Protein AF-A0A7S2THB1-F1 (afdb_monomer_lite)

Secondary structure (DSSP, 8-state):
-HHHHHHHHHHHHHHHHHHHHHHHHHHHHHHHHHHHHHHHHHHHHHHHHHHHHHHHHHHHHHTTHHHHHHHHHHHHHHHHHHHSS-HHHHSSTT--HHHHHHHHHHHHHHHHHHHHHHHTT--PPP-TTSPP-TTT------

Sequence (142 aa):
GEAEAELSETEKLQKQIGELKAEVEAEKEKANDFKDRFTRSLAEMENLRQRTARDTQNAKKYAAQGFAKDVLEVADNLARATQAVPEDLLEGENAIPQLKGLHEGVVMTEKSLIGVLEKNNITKIAALGEPFDPNVHEGMFE

Organism: NCBI:txid641309

Structure (mmCIF, N/CA/C/O backbone):
data_AF-A0A7S2THB1-F1
#
_entry.id   AF-A0A7S2THB1-F1
#
loop_
_atom_site.group_PDB
_atom_site.id
_atom_site.type_symbol
_atom_site.label_atom_id
_atom_site.label_alt_id
_atom_site.label_comp_id
_atom_site.label_asym_id
_atom_site.label_entity_id
_atom_site.label_seq_id
_atom_site.pdbx_PDB_ins_code
_atom_site.Cartn_x
_atom_site.Cartn_y
_atom_site.Cartn_z
_atom_site.occupancy
_atom_site.B_iso_or_equiv
_atom_site.auth_seq_id
_atom_site.auth_comp_id
_atom_site.auth_asym_id
_atom_site.auth_atom_id
_atom_site.pdbx_PDB_model_num
ATOM 1 N N . GLY A 1 1 ? -47.306 1.417 78.222 1.00 56.88 1 GLY A N 1
ATOM 2 C CA . GLY A 1 1 ? -46.284 0.890 79.165 1.00 56.88 1 GLY A CA 1
ATOM 3 C C . GLY A 1 1 ? -44.924 0.876 78.492 1.00 56.88 1 GLY A C 1
ATOM 4 O O . GLY A 1 1 ? -44.900 0.983 77.276 1.00 56.88 1 GLY A O 1
ATOM 5 N N . GLU A 1 2 ? -43.813 0.757 79.226 1.00 60.53 2 GLU A N 1
ATOM 6 C CA . GLU A 1 2 ? -42.443 0.722 78.653 1.00 60.53 2 GLU A CA 1
ATOM 7 C C . GLU A 1 2 ? -42.310 -0.273 77.480 1.00 60.53 2 GLU A C 1
ATOM 9 O O . GLU A 1 2 ? -41.719 0.059 76.459 1.00 60.53 2 GLU A O 1
ATOM 14 N N . ALA A 1 3 ? -43.008 -1.411 77.552 1.00 62.31 3 ALA A N 1
ATOM 15 C CA . ALA A 1 3 ? -43.088 -2.395 76.471 1.00 62.31 3 ALA A CA 1
ATOM 16 C C . ALA A 1 3 ? -43.703 -1.868 75.150 1.00 62.31 3 ALA A C 1
ATOM 18 O O . ALA A 1 3 ? -43.274 -2.276 74.078 1.00 62.31 3 ALA A O 1
ATOM 19 N N . GLU A 1 4 ? -44.683 -0.953 75.184 1.00 65.75 4 GLU A N 1
ATOM 20 C CA . GLU A 1 4 ? -45.248 -0.331 73.964 1.00 65.75 4 GLU A CA 1
ATOM 21 C C . GLU A 1 4 ? -44.288 0.684 73.334 1.00 65.75 4 GLU A C 1
ATOM 23 O O . GLU A 1 4 ? -44.278 0.849 72.115 1.00 65.75 4 GLU A O 1
ATOM 28 N N . ALA A 1 5 ? -43.476 1.364 74.150 1.00 68.50 5 ALA A N 1
ATOM 29 C CA . ALA A 1 5 ? -42.463 2.293 73.657 1.00 68.50 5 ALA A CA 1
ATOM 30 C C . ALA A 1 5 ? -41.312 1.536 72.970 1.00 68.50 5 ALA A C 1
ATOM 32 O O . ALA A 1 5 ? -40.912 1.918 71.869 1.00 68.50 5 ALA A O 1
ATOM 33 N N . GLU A 1 6 ? -40.865 0.419 73.556 1.00 67.62 6 GLU A N 1
ATOM 34 C CA . GLU A 1 6 ? -39.870 -0.486 72.960 1.00 67.62 6 GLU A CA 1
ATOM 35 C C . GLU A 1 6 ? -40.376 -1.163 71.669 1.00 67.62 6 GLU A C 1
ATOM 37 O O . GLU A 1 6 ? -39.634 -1.276 70.688 1.00 67.62 6 GLU A O 1
ATOM 42 N N . LEU A 1 7 ? -41.656 -1.557 71.616 1.00 67.50 7 LEU A N 1
ATOM 43 C CA . LEU A 1 7 ? -42.303 -2.066 70.395 1.00 67.50 7 LEU A CA 1
ATOM 44 C C . LEU A 1 7 ? -42.337 -1.006 69.274 1.00 67.50 7 LEU A C 1
ATOM 46 O O . LEU A 1 7 ? -42.004 -1.303 68.131 1.00 67.50 7 LEU A O 1
ATOM 50 N N . SER A 1 8 ? -42.640 0.255 69.595 1.00 81.50 8 SER A N 1
ATOM 51 C CA . SER A 1 8 ? -42.641 1.359 68.615 1.00 81.50 8 SER A CA 1
ATOM 52 C C . SER A 1 8 ? -41.235 1.695 68.083 1.00 81.50 8 SER A C 1
ATOM 54 O O . SER A 1 8 ? -41.065 2.105 66.931 1.00 81.50 8 SER A O 1
ATOM 56 N N . GLU A 1 9 ? -40.201 1.558 68.912 1.00 86.31 9 GLU A N 1
ATOM 57 C CA . GLU A 1 9 ? -38.817 1.842 68.522 1.00 86.31 9 GLU A CA 1
ATOM 58 C C . GLU A 1 9 ? -38.221 0.725 67.652 1.00 86.31 9 GLU A C 1
ATOM 60 O O . GLU A 1 9 ? -37.568 0.996 66.640 1.00 86.31 9 GLU A O 1
ATOM 65 N N . THR A 1 10 ? -38.535 -0.533 67.969 1.00 84.31 10 THR A N 1
ATOM 66 C CA . THR A 1 10 ? -38.143 -1.692 67.153 1.00 84.31 10 THR A CA 1
ATOM 67 C C . THR A 1 10 ? -38.794 -1.685 65.766 1.00 84.31 10 THR A C 1
ATOM 69 O O . THR A 1 10 ? -38.109 -1.962 64.779 1.00 84.31 10 THR A O 1
ATOM 72 N N . GLU A 1 11 ? -40.060 -1.282 65.642 1.00 88.75 11 GLU A N 1
ATOM 73 C CA . GLU A 1 11 ? -40.737 -1.117 64.344 1.00 88.75 11 GLU A CA 1
ATOM 74 C C . GLU A 1 11 ? -40.092 -0.024 63.472 1.00 88.75 11 GLU A C 1
ATOM 76 O O . GLU A 1 11 ? -39.890 -0.212 62.267 1.00 88.75 11 GLU A O 1
ATOM 81 N N . LYS A 1 12 ? -39.704 1.113 64.069 1.00 90.62 12 LYS A N 1
ATOM 82 C CA . LYS A 1 12 ? -38.995 2.191 63.353 1.00 90.62 12 LYS A CA 1
ATOM 83 C C . LYS A 1 12 ? -37.630 1.738 62.840 1.00 90.62 12 LYS A C 1
ATOM 85 O O . LYS A 1 12 ? -37.294 2.017 61.688 1.00 90.62 12 LYS A O 1
ATOM 90 N N . LEU A 1 13 ? -36.871 1.016 63.664 1.00 91.94 13 LEU A N 1
ATOM 91 C CA . LEU A 1 13 ? -35.577 0.453 63.275 1.00 91.94 13 LEU A CA 1
ATOM 92 C C . LEU A 1 13 ? -35.727 -0.583 62.156 1.00 91.94 13 LEU A C 1
ATOM 94 O O . LEU A 1 13 ? -34.958 -0.564 61.197 1.00 91.94 13 LEU A O 1
ATOM 98 N N . GLN A 1 14 ? -36.743 -1.449 62.219 1.00 92.00 14 GLN A N 1
ATOM 99 C CA . GLN A 1 14 ? -37.028 -2.406 61.145 1.00 92.00 14 GLN A CA 1
ATOM 100 C C . GLN A 1 14 ? -37.364 -1.709 59.824 1.00 92.00 14 GLN A C 1
ATOM 102 O O . GLN A 1 14 ? -36.873 -2.128 58.772 1.00 92.00 14 GLN A O 1
ATOM 107 N N . LYS A 1 15 ? -38.138 -0.619 59.871 1.00 93.00 15 LYS A N 1
ATOM 108 C CA . LYS A 1 15 ? -38.447 0.189 58.688 1.00 93.00 15 LYS A CA 1
ATOM 109 C C . LYS A 1 15 ? -37.188 0.824 58.086 1.00 93.00 15 LYS A C 1
ATOM 111 O O . LYS A 1 15 ? -36.960 0.669 56.890 1.00 93.00 15 LYS A O 1
ATOM 116 N N . GLN A 1 16 ? -36.340 1.451 58.904 1.00 92.88 16 GLN A N 1
ATOM 117 C CA . GLN A 1 16 ? -35.068 2.028 58.446 1.00 92.88 16 GLN A CA 1
ATOM 118 C C . GLN A 1 16 ? -34.127 0.972 57.857 1.00 92.88 16 GLN A C 1
ATOM 120 O O . GLN A 1 16 ? -33.505 1.206 56.826 1.00 92.88 16 GLN A O 1
ATOM 125 N N . ILE A 1 17 ? -34.044 -0.215 58.465 1.00 94.12 17 ILE A N 1
ATOM 126 C CA . ILE A 1 17 ? -33.258 -1.332 57.922 1.00 94.12 17 ILE A CA 1
ATOM 127 C C . ILE A 1 17 ? -33.810 -1.773 56.559 1.00 94.12 17 ILE A C 1
ATOM 129 O O . ILE A 1 17 ? -33.030 -2.099 55.666 1.00 94.12 17 ILE A O 1
ATOM 133 N N . GLY A 1 18 ? -35.135 -1.798 56.388 1.00 94.44 18 GLY A N 1
ATOM 134 C CA . GLY A 1 18 ? -35.776 -2.096 55.106 1.00 94.44 18 GLY A CA 1
ATOM 135 C C . GLY A 1 18 ? -35.434 -1.071 54.023 1.00 94.44 18 GLY A C 1
ATOM 136 O O . GLY A 1 18 ? -35.051 -1.457 52.920 1.00 94.44 18 GLY A O 1
ATOM 137 N N . GLU A 1 19 ? -35.504 0.218 54.358 1.00 94.25 19 GLU A N 1
ATOM 138 C CA . GLU A 1 19 ? -35.156 1.328 53.461 1.00 94.25 19 GLU A CA 1
ATOM 139 C C . GLU A 1 19 ? -33.670 1.297 53.067 1.00 94.25 19 GLU A C 1
ATOM 141 O O . GLU A 1 19 ? -33.359 1.306 51.876 1.00 94.25 19 GLU A O 1
ATOM 146 N N . LEU A 1 20 ? -32.753 1.137 54.032 1.00 95.06 20 LEU A N 1
ATOM 147 C CA . LEU A 1 20 ? -31.316 1.014 53.752 1.00 95.06 20 LEU A CA 1
ATOM 148 C C . LEU A 1 20 ? -30.997 -0.211 52.887 1.00 95.06 20 LEU A C 1
ATOM 150 O O . LEU A 1 20 ? -30.142 -0.139 52.009 1.00 95.06 20 LEU A O 1
ATOM 154 N N . LYS A 1 21 ? -31.662 -1.352 53.114 1.00 95.19 21 LYS A N 1
ATOM 155 C CA . LYS A 1 21 ? -31.471 -2.546 52.275 1.00 95.19 21 LYS A CA 1
ATOM 156 C C . LYS A 1 21 ? -31.908 -2.296 50.835 1.00 95.19 21 LYS A C 1
ATOM 158 O O . LYS A 1 21 ? -31.202 -2.714 49.922 1.00 95.19 21 LYS A O 1
ATOM 163 N N . ALA A 1 22 ? -33.037 -1.617 50.636 1.00 95.31 22 ALA A N 1
ATOM 164 C CA . ALA A 1 22 ? -33.514 -1.265 49.303 1.00 95.31 22 ALA A CA 1
ATOM 165 C C . ALA A 1 22 ? -32.547 -0.305 48.589 1.00 95.31 22 ALA A C 1
ATOM 167 O O . ALA A 1 22 ? -32.244 -0.504 47.415 1.00 95.31 22 ALA A O 1
ATOM 168 N N . GLU A 1 23 ? -32.012 0.688 49.302 1.00 95.75 23 GLU A N 1
ATOM 169 C CA . GLU A 1 23 ? -31.024 1.626 48.759 1.00 95.75 23 GLU A CA 1
ATOM 170 C C . GLU A 1 23 ? -29.704 0.928 48.393 1.00 95.75 23 GLU A C 1
ATOM 172 O O . GLU A 1 23 ? -29.168 1.145 47.307 1.00 95.75 23 GLU A O 1
ATOM 177 N N . VAL A 1 24 ? -29.217 0.023 49.250 1.00 96.56 24 VAL A N 1
ATOM 178 C CA . VAL A 1 24 ? -28.009 -0.774 48.984 1.00 96.56 24 VAL A CA 1
ATOM 179 C C . VAL A 1 24 ? -28.175 -1.660 47.750 1.00 96.56 24 VAL A C 1
ATOM 181 O O . VAL A 1 24 ? -27.245 -1.754 46.950 1.00 96.56 24 VAL A O 1
ATOM 184 N N . GLU A 1 25 ? -29.324 -2.313 47.571 1.00 96.19 25 GLU A N 1
ATOM 185 C CA . GLU A 1 25 ? -29.564 -3.128 46.373 1.00 96.19 25 GLU A CA 1
ATOM 186 C C . GLU A 1 25 ? -29.671 -2.270 45.107 1.00 96.19 25 GLU A C 1
ATOM 188 O O . GLU A 1 25 ? -29.033 -2.592 44.104 1.00 96.19 25 GLU A O 1
ATOM 193 N N . ALA A 1 26 ? -30.358 -1.125 45.166 1.00 96.31 26 ALA A N 1
ATOM 194 C CA . ALA A 1 26 ? -30.417 -0.193 44.040 1.00 96.31 26 ALA A CA 1
ATOM 195 C C . ALA A 1 26 ? -29.022 0.322 43.638 1.00 96.31 26 ALA A C 1
ATOM 197 O O . ALA A 1 26 ? -28.714 0.449 42.451 1.00 96.31 26 ALA A O 1
ATOM 198 N N . GLU A 1 27 ? -28.149 0.601 44.608 1.00 95.94 27 GLU A N 1
ATOM 199 C CA . GLU A 1 27 ? -26.791 1.065 44.326 1.00 95.94 27 GLU A CA 1
ATOM 200 C C . GLU A 1 27 ? -25.889 -0.057 43.785 1.00 95.94 27 GLU A C 1
ATOM 202 O O . GLU A 1 27 ? -25.077 0.180 42.888 1.00 95.94 27 GLU A O 1
ATOM 207 N N . LYS A 1 28 ? -26.071 -1.304 44.242 1.00 96.69 28 LYS A N 1
ATOM 208 C CA . LYS A 1 28 ? -25.396 -2.475 43.655 1.00 96.69 28 LYS A CA 1
ATOM 209 C C . LYS A 1 28 ? -25.802 -2.707 42.204 1.00 96.69 28 LYS A C 1
ATOM 211 O O . LYS A 1 28 ? -24.937 -3.015 41.386 1.00 96.69 28 LYS A O 1
ATOM 216 N N . GLU A 1 29 ? -27.083 -2.559 41.870 1.00 97.06 29 GLU A N 1
ATOM 217 C CA . GLU A 1 29 ? -27.552 -2.681 40.486 1.00 97.06 29 GLU A CA 1
ATOM 218 C C . GLU A 1 29 ? -26.904 -1.632 39.581 1.00 97.06 29 GLU A C 1
ATOM 220 O O . GLU A 1 29 ? -26.361 -1.985 38.531 1.00 97.06 29 GLU A O 1
ATOM 225 N N . LYS A 1 30 ? -26.856 -0.365 40.015 1.00 96.75 30 LYS A N 1
ATOM 226 C CA . LYS A 1 30 ? -26.142 0.690 39.277 1.00 96.75 30 LYS A CA 1
ATOM 227 C C . LYS A 1 30 ? -24.661 0.364 39.123 1.00 96.75 30 LYS A C 1
ATOM 229 O O . LYS A 1 30 ? -24.122 0.492 38.027 1.00 96.75 30 LYS A O 1
ATOM 234 N N . ALA A 1 31 ? -23.998 -0.075 40.193 1.00 97.12 31 ALA A N 1
ATOM 235 C CA . ALA A 1 31 ? -22.586 -0.444 40.148 1.00 97.12 31 ALA A CA 1
ATOM 236 C C . ALA A 1 31 ? -22.326 -1.590 39.155 1.00 97.12 31 ALA A C 1
ATOM 238 O O . ALA A 1 31 ? -21.336 -1.559 38.422 1.00 97.12 31 ALA A O 1
ATOM 239 N N . ASN A 1 32 ? -23.228 -2.571 39.090 1.00 97.00 32 ASN A N 1
ATOM 240 C CA . ASN A 1 32 ? -23.154 -3.669 38.131 1.00 97.00 32 ASN A CA 1
ATOM 241 C C . ASN A 1 32 ? -23.373 -3.194 36.686 1.00 97.00 32 ASN A C 1
ATOM 243 O O . ASN A 1 32 ? -22.588 -3.572 35.818 1.00 97.00 32 ASN A O 1
ATOM 247 N N . ASP A 1 33 ? -24.362 -2.331 36.427 1.00 97.50 33 ASP A N 1
ATOM 248 C CA . ASP A 1 33 ? -24.589 -1.733 35.098 1.00 97.50 33 ASP A CA 1
ATOM 249 C C . ASP A 1 33 ? -23.375 -0.906 34.643 1.00 97.50 33 ASP A C 1
ATOM 251 O O . ASP A 1 33 ? -22.868 -1.079 33.533 1.00 97.50 33 ASP A O 1
ATOM 255 N N . PHE A 1 34 ? -22.818 -0.071 35.526 1.00 97.69 34 PHE A N 1
ATOM 256 C CA . PHE A 1 34 ? -21.590 0.671 35.236 1.00 97.69 34 PHE A CA 1
ATOM 257 C C . PHE A 1 34 ? -20.411 -0.253 34.939 1.00 97.69 34 PHE A C 1
ATOM 259 O O . PHE A 1 34 ? -19.656 0.008 34.002 1.00 97.69 34 PHE A O 1
ATOM 266 N N . LYS A 1 35 ? -20.248 -1.337 35.703 1.00 97.62 35 LYS A N 1
ATOM 267 C CA . LYS A 1 35 ? -19.171 -2.307 35.489 1.00 97.62 35 LYS A CA 1
ATOM 268 C C . LYS A 1 35 ? -19.312 -3.036 34.152 1.00 97.62 35 LYS A C 1
ATOM 270 O O . LYS A 1 35 ? -18.296 -3.231 33.481 1.00 97.62 35 LYS A O 1
ATOM 275 N N . ASP A 1 36 ? -20.529 -3.403 33.750 1.00 97.56 36 ASP A N 1
ATOM 276 C CA . ASP A 1 36 ? -20.789 -4.014 32.439 1.00 97.56 36 ASP A CA 1
ATOM 277 C C . ASP A 1 36 ? -20.441 -3.041 31.309 1.00 97.56 36 ASP A C 1
ATOM 279 O O . ASP A 1 36 ? -19.614 -3.349 30.449 1.00 97.56 36 ASP A O 1
ATOM 283 N N . ARG A 1 37 ? -20.981 -1.816 31.366 1.00 97.50 37 ARG A N 1
ATOM 284 C CA . ARG A 1 37 ? -20.707 -0.767 30.371 1.00 97.50 37 ARG A CA 1
ATOM 285 C C . ARG A 1 37 ? -19.224 -0.438 30.277 1.00 97.50 37 ARG A C 1
ATOM 287 O O . ARG A 1 37 ? -18.695 -0.299 29.176 1.00 97.50 37 ARG A O 1
ATOM 294 N N . PHE A 1 38 ? -18.546 -0.329 31.416 1.00 97.81 38 PHE A N 1
ATOM 295 C CA . PHE A 1 38 ? -17.118 -0.044 31.464 1.00 97.81 38 PHE A CA 1
ATOM 296 C C . PHE A 1 38 ? -16.304 -1.175 30.834 1.00 97.81 38 PHE A C 1
ATOM 298 O O . PHE A 1 38 ? -15.451 -0.924 29.988 1.00 97.81 38 PHE A O 1
ATOM 305 N N . THR A 1 39 ? -16.608 -2.427 31.183 1.00 97.50 39 THR A N 1
ATOM 306 C CA . THR A 1 39 ? -15.908 -3.599 30.639 1.00 97.50 39 THR A CA 1
ATOM 307 C C . THR A 1 39 ? -16.135 -3.732 29.133 1.00 97.50 39 THR A C 1
ATOM 309 O O . THR A 1 39 ? -15.195 -4.008 28.388 1.00 97.50 39 THR A O 1
ATOM 312 N N . ARG A 1 40 ? -17.360 -3.468 28.663 1.00 97.38 40 ARG A N 1
ATOM 313 C CA . ARG A 1 40 ? -17.685 -3.435 27.233 1.00 97.38 40 ARG A CA 1
ATOM 314 C C . ARG A 1 40 ? -16.927 -2.330 26.502 1.00 97.38 40 ARG A C 1
ATOM 316 O O . ARG A 1 40 ? -16.323 -2.599 25.471 1.00 97.38 40 ARG A O 1
ATOM 323 N N . SER A 1 41 ? -16.893 -1.125 27.067 1.00 97.81 41 SER A N 1
ATOM 324 C CA . SER A 1 41 ? -16.139 0.002 26.509 1.00 97.81 41 SER A CA 1
ATOM 325 C C . SER A 1 41 ? -14.642 -0.311 26.406 1.00 97.81 41 SER A C 1
ATOM 327 O O . SER A 1 41 ? -14.030 -0.082 25.364 1.00 97.81 41 SER A O 1
ATOM 329 N N . LEU A 1 42 ? -14.054 -0.940 27.431 1.00 97.75 42 LEU A N 1
ATOM 330 C CA . LEU A 1 42 ? -12.662 -1.400 27.376 1.00 97.75 42 LEU A CA 1
ATOM 331 C C . LEU A 1 42 ? -12.426 -2.416 26.250 1.00 97.75 42 LEU A C 1
ATOM 333 O O . LEU A 1 42 ? -11.422 -2.322 2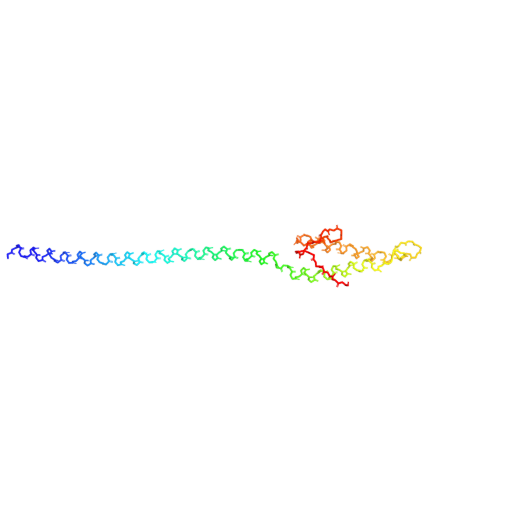5.541 1.00 97.75 42 LEU A O 1
ATOM 337 N N . ALA A 1 43 ? -13.347 -3.361 26.056 1.00 97.81 43 ALA A N 1
ATOM 338 C CA . ALA A 1 43 ? -13.257 -4.329 24.966 1.00 97.81 43 ALA A CA 1
ATOM 339 C C . ALA A 1 43 ? -13.358 -3.654 23.585 1.00 97.81 43 ALA A C 1
ATOM 341 O O . ALA A 1 43 ? -12.586 -3.970 22.679 1.00 97.81 43 ALA A O 1
ATOM 342 N N . GLU A 1 44 ? -14.267 -2.691 23.420 1.00 97.69 44 GLU A N 1
ATOM 343 C CA . GLU A 1 44 ? -14.402 -1.902 22.190 1.00 97.69 44 GLU A CA 1
ATOM 344 C C . GLU A 1 44 ? -13.137 -1.083 21.894 1.00 97.69 44 GLU A C 1
ATOM 346 O O . GLU A 1 44 ? -12.670 -1.066 20.752 1.00 97.69 44 GLU A O 1
ATOM 351 N N . MET A 1 45 ? -12.535 -0.466 22.916 1.00 97.88 45 MET A N 1
ATOM 352 C CA . MET A 1 45 ? -11.279 0.274 22.776 1.00 97.88 45 MET A CA 1
ATOM 353 C C . MET A 1 45 ? -10.118 -0.627 22.349 1.00 97.88 45 MET A C 1
ATOM 355 O O . MET A 1 45 ? -9.349 -0.242 21.467 1.00 97.88 45 MET A O 1
ATOM 359 N N . GLU A 1 46 ? -9.986 -1.825 22.923 1.00 97.69 46 GLU A N 1
ATOM 360 C CA . GLU A 1 46 ? -8.920 -2.752 22.529 1.00 97.69 46 GLU A CA 1
ATOM 361 C C . GLU A 1 46 ? -9.115 -3.257 21.092 1.00 97.69 46 GLU A C 1
ATOM 363 O O . GLU A 1 46 ? -8.162 -3.270 20.308 1.00 97.69 46 GLU A O 1
ATOM 368 N N . ASN A 1 47 ? -10.352 -3.567 20.695 1.00 97.88 47 ASN A N 1
ATOM 369 C CA . ASN A 1 47 ? -10.674 -3.929 19.312 1.00 97.88 47 ASN A CA 1
ATOM 370 C C . ASN A 1 47 ? -10.336 -2.795 18.333 1.00 97.88 47 ASN A C 1
ATOM 372 O O . ASN A 1 47 ? -9.722 -3.028 17.287 1.00 97.88 47 ASN A O 1
ATOM 376 N N . LEU A 1 48 ? -10.691 -1.552 18.675 1.00 98.00 48 LEU A N 1
ATOM 377 C CA . LEU A 1 48 ? -10.354 -0.377 17.873 1.00 98.00 48 LEU A CA 1
ATOM 378 C C . LEU A 1 48 ? -8.838 -0.187 17.769 1.00 98.00 48 L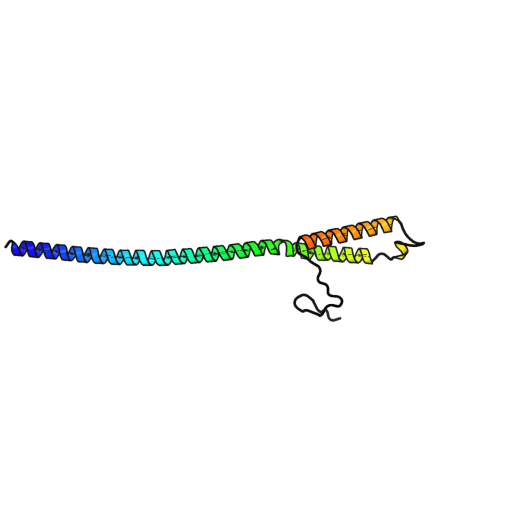EU A C 1
ATOM 380 O O . LEU A 1 48 ? -8.331 0.095 16.682 1.00 98.00 48 LEU A O 1
ATOM 384 N N . ARG A 1 49 ? -8.105 -0.367 18.871 1.00 97.94 49 ARG A N 1
ATOM 385 C CA . ARG A 1 49 ? -6.642 -0.258 18.903 1.00 97.94 49 ARG A CA 1
ATOM 386 C C . ARG A 1 49 ? -5.994 -1.279 17.972 1.00 97.94 49 ARG A C 1
ATOM 388 O O . ARG A 1 49 ? -5.157 -0.903 17.150 1.00 97.94 49 ARG A O 1
ATOM 395 N N . GLN A 1 50 ? -6.406 -2.545 18.051 1.00 97.81 50 GLN A N 1
ATOM 396 C CA . GLN A 1 50 ? -5.891 -3.617 17.191 1.00 97.81 50 GLN A CA 1
ATOM 397 C C . GLN A 1 50 ? -6.204 -3.366 15.715 1.00 97.81 50 GLN A C 1
ATOM 399 O O . GLN A 1 50 ? -5.317 -3.477 14.865 1.00 97.81 50 GLN A O 1
ATOM 404 N N . ARG A 1 51 ? -7.441 -2.960 15.406 1.00 97.75 51 ARG A N 1
ATOM 405 C CA . ARG A 1 51 ? -7.840 -2.602 14.042 1.00 97.75 51 ARG A CA 1
ATOM 406 C C . ARG A 1 51 ? -7.013 -1.436 13.506 1.00 97.75 51 ARG A C 1
ATOM 408 O O . ARG A 1 51 ? -6.442 -1.543 12.428 1.00 97.75 51 ARG A O 1
ATOM 415 N N . THR A 1 52 ? -6.883 -0.361 14.276 1.00 97.44 52 THR A N 1
ATOM 416 C CA . THR A 1 52 ? -6.137 0.838 13.866 1.00 97.44 52 THR A CA 1
ATOM 417 C C . THR A 1 52 ? -4.657 0.526 13.647 1.00 97.44 52 THR A C 1
ATOM 419 O O . THR A 1 52 ? -4.051 1.033 12.702 1.00 97.44 52 THR A O 1
ATOM 422 N N . ALA A 1 53 ? -4.065 -0.341 14.474 1.00 97.00 53 ALA A N 1
ATOM 423 C CA . ALA A 1 53 ? -2.692 -0.799 14.287 1.00 97.00 53 ALA A CA 1
ATOM 424 C C . ALA A 1 53 ? -2.523 -1.554 12.958 1.00 97.00 53 ALA A C 1
ATOM 426 O O . ALA A 1 53 ? -1.588 -1.267 12.205 1.00 97.00 53 ALA A O 1
ATOM 427 N N . ARG A 1 54 ? -3.457 -2.458 12.633 1.00 96.81 54 ARG A N 1
ATOM 428 C CA . ARG A 1 54 ? -3.476 -3.182 11.355 1.00 96.81 54 ARG A CA 1
ATOM 429 C C . ARG A 1 54 ? -3.674 -2.239 10.167 1.00 96.81 54 ARG A C 1
ATOM 431 O O . ARG A 1 54 ? -2.936 -2.340 9.191 1.00 96.81 54 ARG A O 1
ATOM 438 N N . ASP A 1 55 ? -4.614 -1.304 10.259 1.00 96.31 55 ASP A N 1
ATOM 439 C CA . ASP A 1 55 ? -4.893 -0.327 9.201 1.00 96.31 55 ASP A CA 1
ATOM 440 C C . ASP A 1 55 ? -3.674 0.577 8.958 1.00 96.31 55 ASP A C 1
ATOM 442 O O . ASP A 1 55 ? -3.274 0.791 7.815 1.00 96.31 55 ASP A O 1
ATOM 446 N N . THR A 1 56 ? -2.998 1.014 10.025 1.00 96.56 56 THR A N 1
ATOM 447 C CA . THR A 1 56 ? -1.752 1.793 9.937 1.00 96.56 56 THR A CA 1
ATOM 448 C C . THR A 1 56 ? -0.622 0.989 9.296 1.00 96.56 56 THR A C 1
ATOM 450 O O . THR A 1 56 ? 0.132 1.517 8.477 1.00 96.56 56 THR A O 1
ATOM 453 N N . GLN A 1 57 ? -0.479 -0.291 9.650 1.00 93.88 57 GLN A N 1
ATOM 454 C CA . GLN A 1 57 ? 0.524 -1.166 9.047 1.00 93.88 57 GLN A CA 1
ATOM 455 C C . GLN A 1 57 ? 0.254 -1.381 7.554 1.00 93.88 57 GLN A C 1
ATOM 457 O O . GLN A 1 57 ? 1.180 -1.287 6.749 1.00 93.88 57 GLN A O 1
ATOM 462 N N . ASN A 1 58 ? -1.005 -1.612 7.178 1.00 93.06 58 ASN A N 1
ATOM 463 C CA . ASN A 1 58 ? -1.416 -1.744 5.784 1.00 93.06 58 ASN A CA 1
ATOM 464 C C . ASN A 1 58 ? -1.162 -0.451 5.007 1.00 93.06 58 ASN A C 1
ATOM 466 O O . ASN A 1 58 ? -0.554 -0.497 3.942 1.00 93.06 58 ASN A O 1
ATOM 470 N N . ALA A 1 59 ? -1.553 0.700 5.556 1.00 91.75 59 ALA A N 1
ATOM 471 C CA . ALA A 1 59 ? -1.309 1.995 4.933 1.00 91.75 59 ALA A CA 1
ATOM 472 C C . ALA A 1 59 ? 0.186 2.214 4.674 1.00 91.75 59 ALA A C 1
ATOM 474 O O . ALA A 1 59 ? 0.559 2.605 3.577 1.00 91.75 59 ALA A O 1
ATOM 475 N N . LYS A 1 60 ? 1.060 1.880 5.634 1.00 88.62 60 LYS A N 1
ATOM 476 C CA . LYS A 1 60 ? 2.519 1.942 5.441 1.00 88.62 60 LYS A CA 1
ATOM 477 C C . LYS A 1 60 ? 3.011 0.974 4.367 1.00 88.62 60 LYS A C 1
ATOM 479 O O . LYS A 1 60 ? 3.835 1.361 3.547 1.00 88.62 60 LYS A O 1
ATOM 484 N N . LYS A 1 61 ? 2.511 -0.265 4.365 1.00 86.94 61 LYS A N 1
ATOM 485 C CA . LYS A 1 61 ? 2.900 -1.292 3.389 1.00 86.94 61 LYS A CA 1
ATOM 486 C C . LYS A 1 61 ? 2.531 -0.893 1.956 1.00 86.94 61 LYS A C 1
ATOM 488 O O . LYS A 1 61 ? 3.314 -1.137 1.048 1.00 86.94 61 LYS A O 1
ATOM 493 N N . TYR A 1 62 ? 1.367 -0.274 1.764 1.00 88.31 62 TYR A N 1
ATOM 494 C CA . TYR A 1 62 ? 0.837 0.069 0.440 1.00 88.31 62 TYR A CA 1
ATOM 495 C C . TYR A 1 62 ? 0.990 1.554 0.068 1.00 88.31 62 TYR A C 1
ATOM 497 O O . TYR A 1 62 ? 0.584 1.948 -1.020 1.00 88.31 62 TYR A O 1
ATOM 505 N N . ALA A 1 63 ? 1.616 2.381 0.915 1.00 88.19 63 ALA A N 1
ATOM 506 C CA . ALA A 1 63 ? 1.791 3.819 0.669 1.00 88.19 63 ALA A CA 1
ATOM 507 C C . ALA A 1 63 ? 2.509 4.118 -0.656 1.00 88.19 63 ALA A C 1
ATOM 509 O O . ALA A 1 63 ? 2.143 5.051 -1.364 1.00 88.19 63 ALA A O 1
ATOM 510 N N . ALA A 1 64 ? 3.516 3.312 -1.001 1.00 86.00 64 ALA A N 1
ATOM 511 C CA . ALA A 1 64 ? 4.301 3.485 -2.219 1.00 86.00 64 ALA A CA 1
ATOM 512 C C . ALA A 1 64 ? 3.682 2.803 -3.450 1.00 86.00 64 ALA A C 1
ATOM 514 O O . ALA A 1 64 ? 4.230 2.937 -4.536 1.00 86.00 64 ALA A O 1
ATOM 515 N N . GLN A 1 65 ? 2.562 2.080 -3.315 1.00 89.62 65 GLN A N 1
ATOM 516 C CA . GLN A 1 65 ? 2.012 1.263 -4.402 1.00 89.62 65 GLN A CA 1
ATOM 517 C C . GLN A 1 65 ? 1.604 2.101 -5.620 1.00 89.62 65 GLN A C 1
ATOM 519 O O . GLN A 1 65 ? 1.907 1.715 -6.745 1.00 89.62 65 GLN A O 1
ATOM 524 N N . GLY A 1 66 ? 0.936 3.240 -5.405 1.00 89.75 66 GLY A N 1
ATOM 525 C CA . GLY A 1 66 ? 0.531 4.131 -6.498 1.00 89.75 66 GLY A CA 1
ATOM 526 C C . GLY A 1 66 ? 1.741 4.684 -7.250 1.00 89.75 66 GLY A C 1
ATOM 527 O O . GLY A 1 66 ? 1.857 4.497 -8.453 1.00 89.75 66 GLY A O 1
ATOM 528 N N . PHE A 1 67 ? 2.698 5.247 -6.508 1.00 89.44 67 PHE A N 1
ATOM 529 C CA . PHE A 1 67 ? 3.947 5.754 -7.077 1.00 89.44 67 PHE A CA 1
ATOM 530 C C . PHE A 1 67 ? 4.736 4.666 -7.817 1.00 89.44 67 PHE A C 1
ATOM 532 O O . PHE A 1 67 ? 5.213 4.890 -8.922 1.00 89.44 67 PHE A O 1
ATOM 539 N N . ALA A 1 68 ? 4.848 3.472 -7.234 1.00 90.81 68 ALA A N 1
ATOM 540 C CA . ALA A 1 68 ? 5.518 2.346 -7.866 1.00 90.81 68 ALA A CA 1
ATOM 541 C C . ALA A 1 68 ? 4.867 1.969 -9.199 1.00 90.81 68 ALA A C 1
ATOM 543 O O . ALA A 1 68 ? 5.588 1.713 -10.156 1.00 90.81 68 ALA A O 1
ATOM 544 N N . LYS A 1 69 ? 3.529 1.973 -9.273 1.00 90.88 69 LYS A N 1
ATOM 545 C CA . LYS A 1 69 ? 2.793 1.691 -10.509 1.00 90.88 69 LYS A CA 1
ATOM 546 C C . LYS A 1 69 ? 3.124 2.703 -11.607 1.00 90.88 69 LYS A C 1
ATOM 548 O O . LYS A 1 69 ? 3.390 2.287 -12.727 1.00 90.88 69 LYS A O 1
ATOM 553 N N . ASP A 1 70 ? 3.169 3.990 -11.280 1.00 91.94 70 ASP A N 1
ATOM 554 C CA . ASP A 1 70 ? 3.516 5.038 -12.249 1.00 91.94 70 ASP A CA 1
ATOM 555 C C . ASP A 1 70 ? 4.982 4.917 -12.708 1.00 91.94 70 ASP A C 1
ATOM 557 O O . ASP A 1 70 ? 5.315 5.137 -13.871 1.00 91.94 70 ASP A O 1
ATOM 561 N N . VAL A 1 71 ? 5.877 4.497 -11.808 1.00 93.44 71 VAL A N 1
ATOM 562 C CA . VAL A 1 71 ? 7.293 4.256 -12.126 1.00 93.44 71 VAL A CA 1
ATOM 563 C C . VAL A 1 71 ? 7.495 3.040 -13.041 1.00 93.44 71 VAL A C 1
ATOM 565 O O . VAL A 1 71 ? 8.487 3.008 -13.772 1.00 93.44 71 VAL A O 1
ATOM 568 N N . LEU A 1 72 ? 6.579 2.063 -13.060 1.00 91.31 72 LEU A N 1
ATOM 569 C CA . LEU A 1 72 ? 6.684 0.913 -13.969 1.00 91.31 72 LEU A CA 1
ATOM 570 C C . LEU A 1 72 ? 6.678 1.345 -15.438 1.00 91.31 72 LEU A C 1
ATOM 572 O O . LEU A 1 72 ? 7.486 0.839 -16.208 1.00 91.31 72 LEU A O 1
ATOM 576 N N . GLU A 1 73 ? 5.866 2.336 -15.813 1.00 91.12 73 GLU A N 1
ATOM 577 C CA . GLU A 1 73 ? 5.851 2.860 -17.185 1.00 91.12 73 GLU A CA 1
ATOM 578 C C . GLU A 1 73 ? 7.218 3.447 -17.580 1.00 91.12 73 GLU A C 1
ATOM 580 O O . GLU A 1 73 ? 7.702 3.261 -18.698 1.00 91.12 73 GLU A O 1
ATOM 585 N N . VAL A 1 74 ? 7.892 4.119 -16.641 1.00 93.31 74 VAL A N 1
ATOM 586 C CA . VAL A 1 74 ? 9.250 4.640 -16.851 1.00 93.31 74 VAL A CA 1
ATOM 587 C C . VAL A 1 74 ? 10.251 3.497 -17.019 1.00 93.31 74 VAL A C 1
ATOM 589 O O . VAL A 1 74 ? 11.100 3.562 -17.908 1.00 93.31 74 VAL A O 1
ATOM 592 N N . ALA A 1 75 ? 10.148 2.448 -16.198 1.00 92.94 75 ALA A N 1
ATOM 593 C CA . ALA A 1 75 ? 11.000 1.267 -16.310 1.00 92.94 75 ALA A CA 1
ATOM 594 C C . ALA A 1 75 ? 10.816 0.558 -17.663 1.00 92.94 75 ALA A C 1
ATOM 596 O O . ALA A 1 75 ? 11.805 0.235 -18.319 1.00 92.94 75 ALA A O 1
ATOM 597 N N . ASP A 1 76 ? 9.574 0.400 -18.125 1.00 91.94 76 ASP A N 1
ATOM 598 C CA . ASP A 1 76 ? 9.260 -0.213 -19.419 1.00 91.94 76 ASP A CA 1
ATOM 599 C C . ASP A 1 76 ? 9.782 0.623 -20.593 1.00 91.94 76 ASP A C 1
ATOM 601 O O . ASP A 1 76 ? 10.299 0.086 -21.575 1.00 91.94 76 ASP A O 1
ATOM 605 N N . ASN A 1 77 ? 9.695 1.951 -20.497 1.00 93.69 77 ASN A N 1
ATOM 606 C CA . ASN A 1 77 ? 10.243 2.848 -21.510 1.00 93.69 77 ASN A CA 1
ATOM 607 C C . ASN A 1 77 ? 11.775 2.798 -21.565 1.00 93.69 77 ASN A C 1
ATOM 609 O O . ASN A 1 77 ? 12.336 2.815 -22.661 1.00 93.69 77 ASN A O 1
ATOM 613 N N . LEU A 1 78 ? 12.453 2.688 -20.417 1.00 93.69 78 LEU A N 1
ATOM 614 C CA . LEU A 1 78 ? 13.902 2.472 -20.374 1.00 93.69 78 LEU A CA 1
ATOM 615 C C . LEU A 1 78 ? 14.282 1.132 -21.011 1.00 93.69 78 LEU A C 1
ATOM 617 O O . LEU A 1 78 ? 15.158 1.116 -21.872 1.00 93.69 78 LEU A O 1
ATOM 621 N N . ALA A 1 79 ? 13.572 0.050 -20.679 1.00 91.94 79 ALA A N 1
ATOM 622 C CA . ALA A 1 79 ? 13.790 -1.266 -21.279 1.00 91.94 79 ALA A CA 1
ATOM 623 C C . ALA A 1 79 ? 13.579 -1.251 -22.805 1.00 91.94 79 ALA A C 1
ATOM 625 O O . ALA A 1 79 ? 14.342 -1.844 -23.566 1.00 91.94 79 ALA A O 1
ATOM 626 N N . ARG A 1 80 ? 12.558 -0.530 -23.285 1.00 93.12 80 ARG A N 1
ATOM 627 C CA . ARG A 1 80 ? 12.320 -0.346 -24.722 1.00 93.12 80 ARG A CA 1
ATOM 628 C C . ARG A 1 80 ? 13.444 0.453 -25.380 1.00 93.12 80 ARG A C 1
ATOM 630 O O . ARG A 1 80 ? 13.863 0.114 -26.481 1.00 93.12 80 ARG A O 1
ATOM 637 N N . ALA A 1 81 ? 13.937 1.500 -24.719 1.00 92.19 81 ALA A N 1
ATOM 638 C CA . ALA A 1 81 ? 15.019 2.333 -25.233 1.00 92.19 81 ALA A CA 1
ATOM 639 C C . ALA A 1 81 ? 16.344 1.564 -25.341 1.00 92.19 81 ALA A C 1
ATOM 641 O O . ALA A 1 81 ? 17.045 1.710 -26.341 1.00 92.19 81 ALA A O 1
ATOM 642 N N . THR A 1 82 ? 16.674 0.718 -24.360 1.00 91.31 82 THR A N 1
ATOM 643 C CA . THR A 1 82 ? 17.897 -0.102 -24.387 1.00 91.31 82 THR A CA 1
ATOM 644 C C . THR A 1 82 ? 17.845 -1.196 -25.455 1.00 91.31 82 THR A C 1
ATOM 646 O O . THR A 1 82 ? 18.884 -1.526 -26.024 1.00 91.31 82 THR A O 1
ATOM 649 N N . GLN A 1 83 ? 16.651 -1.702 -25.785 1.00 92.19 83 GLN A N 1
ATOM 650 C CA . GLN A 1 83 ? 16.426 -2.690 -26.852 1.00 92.19 83 GLN A CA 1
ATOM 651 C C . GLN A 1 83 ? 16.299 -2.080 -28.256 1.00 92.19 83 GLN A C 1
ATOM 653 O O . GLN A 1 83 ? 16.466 -2.784 -29.248 1.00 92.19 83 GLN A O 1
ATOM 658 N N . ALA A 1 84 ? 15.984 -0.788 -28.364 1.00 93.31 84 ALA A N 1
ATOM 659 C CA . ALA A 1 84 ? 15.768 -0.128 -29.650 1.00 93.31 84 ALA A CA 1
ATOM 660 C C . ALA A 1 84 ? 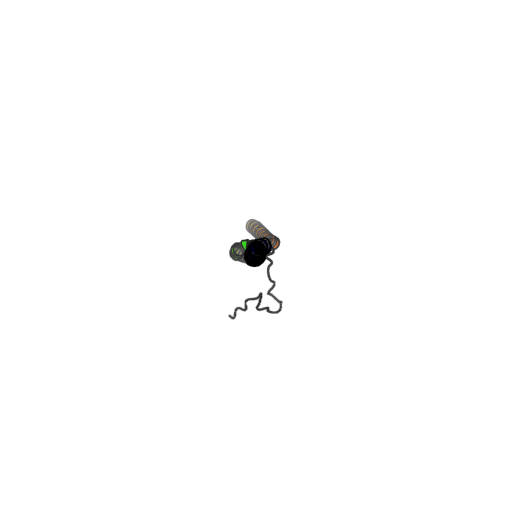17.065 0.175 -30.415 1.00 93.31 84 ALA A C 1
ATOM 662 O O . ALA A 1 84 ? 16.998 0.512 -31.597 1.00 93.31 84 ALA A O 1
ATOM 663 N N . VAL A 1 85 ? 18.228 0.101 -29.758 1.00 90.88 85 VAL A N 1
ATOM 664 C CA . VAL A 1 85 ? 19.522 0.388 -30.387 1.00 90.88 85 VAL A CA 1
ATOM 665 C C . VAL A 1 85 ? 20.059 -0.876 -31.073 1.00 90.88 85 VAL A C 1
ATOM 667 O O . VAL A 1 85 ? 20.306 -1.865 -30.384 1.00 90.88 85 VAL A O 1
ATOM 670 N N . PRO A 1 86 ? 20.267 -0.860 -32.402 1.00 91.38 86 PRO A N 1
ATOM 671 C CA . PRO A 1 86 ? 20.870 -1.973 -33.131 1.00 91.38 86 PRO A CA 1
ATOM 672 C C . PRO A 1 86 ? 22.289 -2.306 -32.646 1.00 91.38 86 PRO A C 1
ATOM 674 O O . PRO A 1 86 ? 23.094 -1.404 -32.401 1.00 91.38 86 PRO A O 1
ATOM 677 N N . GLU A 1 87 ? 22.617 -3.598 -32.550 1.00 90.00 87 GLU A N 1
ATOM 678 C CA . G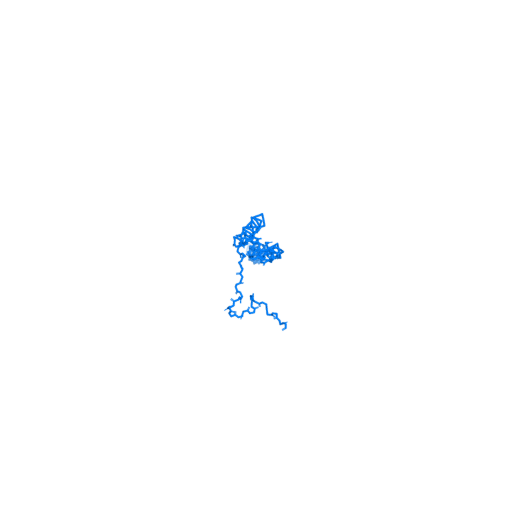LU A 1 87 ? 23.938 -4.065 -32.093 1.00 90.00 87 GLU A CA 1
ATOM 679 C C . GLU A 1 87 ? 25.092 -3.606 -32.996 1.00 90.00 87 GLU A C 1
ATOM 681 O O . GLU A 1 87 ? 26.169 -3.300 -32.491 1.00 90.00 87 GLU A O 1
ATOM 686 N N . ASP A 1 88 ? 24.877 -3.475 -34.307 1.00 91.56 88 ASP A N 1
ATOM 687 C CA . ASP A 1 88 ? 25.893 -3.038 -35.278 1.00 91.56 88 ASP A CA 1
ATOM 688 C C . ASP A 1 88 ? 26.319 -1.569 -35.108 1.00 91.56 88 ASP A C 1
ATOM 690 O O . ASP A 1 88 ? 27.399 -1.172 -35.552 1.00 91.56 88 ASP A O 1
ATOM 694 N N . LEU A 1 89 ? 25.487 -0.760 -34.443 1.00 90.25 89 LEU A N 1
ATOM 695 C CA . LEU A 1 89 ? 25.812 0.618 -34.062 1.00 90.25 89 LEU A CA 1
ATOM 696 C C . LEU A 1 89 ? 26.504 0.706 -32.695 1.00 90.25 89 LEU A C 1
ATOM 698 O O . LEU A 1 89 ? 27.094 1.742 -32.369 1.00 90.25 89 LEU A O 1
ATOM 702 N N . LEU A 1 90 ? 26.440 -0.362 -31.898 1.00 90.25 90 LEU A N 1
ATOM 703 C CA . LEU A 1 90 ? 27.105 -0.473 -30.600 1.00 90.25 90 LEU A CA 1
ATOM 704 C C . LEU A 1 90 ? 28.489 -1.117 -30.734 1.00 90.25 90 LEU A C 1
ATOM 706 O O . LEU A 1 90 ? 29.423 -0.711 -30.038 1.00 90.25 90 LEU A O 1
ATOM 710 N N . GLU A 1 91 ? 28.639 -2.095 -31.628 1.00 88.44 91 GLU A N 1
ATOM 711 C CA . GLU A 1 91 ? 29.863 -2.873 -31.828 1.00 88.44 91 GLU A CA 1
ATOM 712 C C . GLU A 1 91 ? 30.114 -3.176 -33.316 1.00 88.44 91 GLU A C 1
ATOM 714 O O . GLU A 1 91 ? 29.188 -3.316 -34.107 1.00 88.44 91 GLU A O 1
ATOM 719 N N . GLY A 1 92 ? 31.387 -3.293 -33.712 1.00 87.12 92 GLY A N 1
ATOM 720 C CA . GLY A 1 92 ? 31.780 -3.582 -35.097 1.00 87.12 92 GLY A CA 1
ATOM 721 C C . GLY A 1 92 ? 32.210 -2.353 -35.907 1.00 87.12 92 GLY A C 1
ATOM 722 O O . GLY A 1 92 ? 32.602 -1.329 -35.353 1.00 87.12 92 GLY A O 1
ATOM 723 N N . GLU A 1 93 ? 32.198 -2.483 -37.236 1.00 86.62 93 GLU A N 1
ATOM 724 C CA . GLU A 1 93 ? 32.766 -1.495 -38.173 1.00 86.62 93 GLU A CA 1
ATOM 725 C C . GLU A 1 93 ? 31.950 -0.191 -38.247 1.00 86.62 93 GLU A C 1
ATOM 727 O O . GLU A 1 93 ? 32.515 0.878 -38.472 1.00 86.62 93 GLU A O 1
ATOM 732 N N . ASN A 1 94 ? 30.642 -0.266 -37.969 1.00 90.25 94 ASN A N 1
ATOM 733 C CA . ASN A 1 94 ? 29.718 0.875 -37.943 1.00 90.25 94 ASN A CA 1
ATOM 734 C C . ASN A 1 94 ? 29.489 1.443 -36.530 1.00 90.25 94 ASN A C 1
ATOM 736 O O . ASN A 1 94 ? 28.611 2.290 -36.343 1.00 90.25 94 ASN A O 1
ATOM 740 N N . ALA A 1 95 ? 30.254 0.988 -35.533 1.00 91.94 95 ALA A N 1
ATOM 741 C CA . ALA A 1 95 ? 30.044 1.377 -34.147 1.00 91.94 95 ALA A CA 1
ATOM 742 C C . ALA A 1 95 ? 30.233 2.886 -33.939 1.00 91.94 95 ALA A C 1
ATOM 744 O O . ALA A 1 95 ? 31.208 3.486 -34.398 1.00 91.94 95 ALA A O 1
ATOM 745 N N . ILE A 1 96 ? 29.328 3.492 -33.169 1.00 93.62 96 ILE A N 1
ATOM 746 C CA . ILE A 1 96 ? 29.394 4.902 -32.781 1.00 93.62 96 ILE A CA 1
ATOM 747 C C . ILE A 1 96 ? 29.774 4.964 -31.291 1.00 93.62 96 ILE A C 1
ATOM 749 O O . ILE A 1 96 ? 28.917 4.734 -30.434 1.00 93.62 96 ILE A O 1
ATOM 753 N N . PRO A 1 97 ? 31.031 5.299 -30.927 1.00 90.25 97 PRO A N 1
ATOM 754 C CA . PRO A 1 97 ? 31.502 5.213 -29.539 1.00 90.25 97 PRO A CA 1
ATOM 755 C C . PRO A 1 97 ? 30.679 6.033 -28.536 1.00 90.25 97 PRO A C 1
ATOM 757 O O . PRO A 1 97 ? 30.456 5.601 -27.407 1.00 90.25 97 PRO A O 1
ATOM 760 N N . GLN A 1 98 ? 30.192 7.210 -28.940 1.00 92.75 98 GLN A N 1
ATOM 761 C CA . GLN A 1 98 ? 29.348 8.063 -28.099 1.00 92.75 98 GLN A CA 1
ATOM 762 C C . GLN A 1 98 ? 27.970 7.439 -27.853 1.00 92.75 98 GLN A C 1
ATOM 764 O O . GLN A 1 98 ? 27.426 7.578 -26.759 1.00 92.75 98 GLN A O 1
ATOM 769 N N . LEU A 1 99 ? 27.419 6.736 -28.849 1.00 93.94 99 LEU A N 1
ATOM 770 C CA . LEU A 1 99 ? 26.157 6.013 -28.713 1.00 93.94 99 LEU A CA 1
ATOM 771 C C . LEU A 1 99 ? 26.322 4.811 -27.783 1.00 93.94 99 LEU A C 1
ATOM 773 O O . LEU A 1 99 ? 25.471 4.609 -26.925 1.00 93.94 99 LEU A O 1
ATOM 777 N N . LYS A 1 100 ? 27.438 4.076 -27.894 1.00 93.19 100 LYS A N 1
ATOM 778 C CA . LYS A 1 100 ? 27.775 2.985 -26.970 1.00 93.19 100 LYS A CA 1
ATOM 779 C C . LYS A 1 100 ? 27.836 3.472 -25.521 1.00 93.19 100 LYS A C 1
ATOM 781 O O . LYS A 1 100 ? 27.154 2.921 -24.665 1.00 93.19 100 LYS A O 1
ATOM 786 N N . GLY A 1 101 ? 28.575 4.552 -25.255 1.00 93.69 101 GLY A N 1
ATOM 787 C CA . GLY A 1 101 ? 28.662 5.119 -23.905 1.00 93.69 101 GLY A CA 1
ATOM 788 C C . GLY A 1 101 ? 27.312 5.612 -23.365 1.00 93.69 101 GLY A C 1
ATOM 789 O O . GLY A 1 101 ? 27.015 5.437 -22.183 1.00 93.69 101 GLY A O 1
ATOM 790 N N . LEU A 1 102 ? 26.465 6.193 -24.225 1.00 94.19 102 LEU A N 1
ATOM 791 C CA . LEU A 1 102 ? 25.101 6.573 -23.852 1.00 94.19 102 LEU A CA 1
ATOM 792 C C . LEU A 1 102 ? 24.246 5.342 -23.522 1.00 94.19 102 LEU A C 1
ATOM 794 O O . LEU A 1 102 ? 23.590 5.331 -22.483 1.00 94.19 102 LEU A O 1
ATOM 798 N N . HI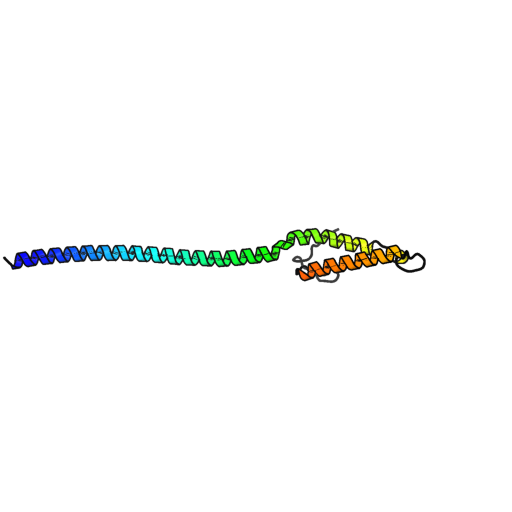S A 1 103 ? 24.264 4.316 -24.377 1.00 95.12 103 HIS A N 1
ATOM 799 C CA . HIS A 1 103 ? 23.527 3.065 -24.179 1.00 95.12 103 HIS A CA 1
ATOM 800 C C . HIS A 1 103 ? 23.911 2.398 -22.857 1.00 95.12 103 HIS A C 1
ATOM 802 O O . HIS A 1 103 ? 23.035 2.131 -22.037 1.00 95.12 103 HIS A O 1
ATOM 808 N N . GLU A 1 104 ? 25.209 2.250 -22.588 1.00 94.38 104 GLU A N 1
ATOM 809 C CA . GLU A 1 104 ? 25.721 1.704 -21.327 1.00 94.38 104 GLU A CA 1
ATOM 810 C C . GLU A 1 104 ? 25.231 2.510 -20.113 1.00 94.38 104 GLU A C 1
ATOM 812 O O . GLU A 1 104 ? 24.771 1.935 -19.123 1.00 94.38 104 GLU A O 1
ATOM 817 N N . GLY A 1 105 ? 25.255 3.845 -20.194 1.00 95.19 105 GLY A N 1
ATOM 818 C CA . GLY A 1 105 ? 24.739 4.717 -19.137 1.00 95.19 105 GLY A CA 1
ATOM 819 C C . GLY A 1 105 ? 23.237 4.539 -18.882 1.00 95.19 105 GLY A C 1
ATOM 820 O O . GLY A 1 105 ? 22.794 4.521 -17.727 1.00 95.19 105 GLY A O 1
ATOM 821 N N . VAL A 1 106 ? 22.445 4.358 -19.941 1.00 95.38 106 VAL A N 1
ATOM 822 C CA . VAL A 1 106 ? 21.002 4.093 -19.832 1.00 95.38 106 VAL A CA 1
ATOM 823 C C . VAL A 1 106 ? 20.752 2.710 -19.223 1.00 95.38 106 VAL A C 1
ATOM 825 O O . VAL A 1 106 ? 19.966 2.612 -18.283 1.00 95.38 106 VAL A O 1
ATOM 828 N N . VAL A 1 107 ? 21.478 1.670 -19.649 1.00 95.31 107 VAL A N 1
ATOM 829 C CA . VAL A 1 107 ? 21.404 0.314 -19.067 1.00 95.31 107 VAL A CA 1
ATOM 830 C C . VAL A 1 107 ? 21.752 0.328 -17.574 1.00 95.31 107 VAL A C 1
ATOM 832 O O . VAL A 1 107 ? 21.065 -0.287 -16.753 1.00 95.31 107 VAL A O 1
ATOM 835 N N . MET A 1 108 ? 22.792 1.065 -17.175 1.00 96.31 108 MET A N 1
ATOM 836 C CA . MET A 1 108 ? 23.149 1.223 -15.760 1.00 96.31 108 MET A CA 1
ATOM 837 C C . MET A 1 108 ? 22.048 1.922 -14.952 1.00 96.31 108 MET A C 1
ATOM 839 O O . MET A 1 108 ? 21.809 1.575 -13.789 1.00 96.31 108 MET A O 1
ATOM 843 N N . THR A 1 109 ? 21.370 2.895 -15.559 1.00 94.75 109 THR A N 1
ATOM 844 C CA . THR A 1 109 ? 20.257 3.621 -14.937 1.00 94.75 109 THR A CA 1
ATOM 845 C C . THR A 1 109 ? 19.031 2.722 -14.780 1.00 94.75 109 THR A C 1
ATOM 847 O O . THR A 1 109 ? 18.461 2.672 -13.691 1.00 94.75 109 THR A O 1
ATOM 850 N N . GLU A 1 110 ? 18.677 1.947 -15.809 1.00 94.62 110 GLU A N 1
ATOM 851 C CA . GLU A 1 110 ? 17.611 0.937 -15.763 1.00 94.62 110 GLU A CA 1
ATOM 852 C C . GLU A 1 110 ? 17.865 -0.077 -14.637 1.00 94.62 110 GLU A C 1
ATOM 854 O O . GLU A 1 110 ? 17.013 -0.299 -13.776 1.00 94.62 110 GLU A O 1
ATOM 859 N N . LYS A 1 111 ? 19.086 -0.617 -14.558 1.00 94.69 111 LYS A N 1
ATOM 860 C CA . LYS A 1 111 ? 19.480 -1.547 -13.491 1.00 94.69 111 LYS A CA 1
ATOM 861 C C . LYS A 1 111 ? 19.383 -0.916 -12.100 1.00 94.69 111 LYS A C 1
ATOM 863 O O . LYS A 1 111 ? 18.973 -1.575 -11.145 1.00 94.69 111 LYS A O 1
ATOM 868 N N . SER A 1 112 ? 19.754 0.357 -11.977 1.00 95.50 112 SER A N 1
ATOM 869 C CA . SER A 1 112 ? 19.643 1.097 -10.715 1.00 95.50 112 SER A CA 1
ATOM 870 C C . SER A 1 112 ? 18.183 1.297 -10.308 1.00 95.50 112 SER A C 1
ATOM 872 O O . SER A 1 112 ? 17.856 1.120 -9.136 1.00 95.50 112 SER A O 1
ATOM 874 N N . LEU A 1 113 ? 17.305 1.607 -11.266 1.00 94.19 113 LEU A N 1
ATOM 875 C CA . LEU A 1 113 ? 15.866 1.733 -11.044 1.00 94.19 113 LEU A CA 1
ATOM 876 C C . LEU A 1 113 ? 15.258 0.413 -10.554 1.00 94.19 113 LEU A C 1
ATOM 878 O O . LEU A 1 113 ? 14.591 0.399 -9.519 1.00 94.19 113 LEU A O 1
ATOM 882 N N . ILE A 1 114 ? 15.549 -0.697 -11.238 1.00 92.69 114 ILE A N 1
ATOM 883 C CA . ILE A 1 114 ? 15.095 -2.038 -10.837 1.00 92.69 114 ILE A CA 1
ATOM 884 C C . ILE A 1 114 ? 15.583 -2.364 -9.420 1.00 92.69 114 ILE A C 1
ATOM 886 O O . ILE A 1 114 ? 14.790 -2.752 -8.566 1.00 92.69 114 ILE A O 1
ATOM 890 N N . GLY A 1 115 ? 16.858 -2.101 -9.119 1.00 93.94 115 GLY A N 1
ATOM 891 C CA . GLY A 1 115 ? 17.406 -2.327 -7.781 1.00 93.94 115 GLY A CA 1
ATOM 892 C C . GLY A 1 115 ? 16.746 -1.477 -6.683 1.00 93.94 115 GLY A C 1
ATOM 893 O O . GLY A 1 115 ? 16.700 -1.891 -5.524 1.00 93.94 115 GLY A O 1
ATOM 894 N N . VAL A 1 116 ? 16.219 -0.289 -7.004 1.00 92.81 116 VAL A N 1
ATOM 895 C CA . VAL A 1 116 ? 15.431 0.522 -6.058 1.00 92.81 116 VAL A CA 1
ATOM 896 C C . VAL A 1 116 ? 14.044 -0.081 -5.832 1.00 92.81 116 VAL A C 1
ATOM 898 O O . VAL A 1 116 ? 13.589 -0.113 -4.686 1.00 92.81 116 VAL A O 1
ATOM 901 N N . LEU A 1 117 ? 13.385 -0.585 -6.877 1.00 91.19 117 LEU A N 1
ATOM 902 C CA . LEU A 1 117 ? 12.096 -1.272 -6.755 1.00 91.19 117 LEU A CA 1
ATOM 903 C C . LEU A 1 117 ? 12.225 -2.533 -5.884 1.00 91.19 117 LEU A C 1
ATOM 905 O O . LEU A 1 117 ? 11.473 -2.692 -4.920 1.00 91.19 117 LEU A O 1
ATOM 909 N N . GLU A 1 118 ? 13.251 -3.351 -6.119 1.00 91.25 118 GLU A N 1
ATOM 910 C CA . GLU A 1 118 ? 13.517 -4.570 -5.341 1.00 91.25 118 GLU A CA 1
ATOM 911 C C . GLU A 1 118 ? 13.755 -4.273 -3.854 1.00 91.25 118 GLU A C 1
ATOM 913 O O . GLU A 1 118 ? 13.185 -4.936 -2.986 1.00 91.25 118 GLU A O 1
ATOM 918 N N . LYS A 1 119 ? 14.523 -3.220 -3.533 1.00 91.31 119 LYS A N 1
ATOM 919 C CA . LYS A 1 119 ? 14.724 -2.755 -2.144 1.00 91.31 119 LYS A CA 1
ATOM 920 C C . LYS A 1 119 ? 13.422 -2.356 -1.447 1.00 91.31 119 LYS A C 1
ATOM 922 O O . LYS A 1 119 ? 13.347 -2.414 -0.222 1.00 91.31 119 LYS A O 1
ATOM 927 N N . ASN A 1 120 ? 12.411 -1.950 -2.212 1.00 87.88 120 ASN A N 1
ATOM 928 C CA . ASN A 1 120 ? 11.075 -1.621 -1.720 1.00 87.88 120 ASN A CA 1
ATOM 929 C C . ASN A 1 120 ? 10.097 -2.809 -1.818 1.00 87.88 120 ASN A C 1
ATOM 931 O O . ASN A 1 120 ? 8.892 -2.621 -1.676 1.00 87.88 120 ASN A O 1
ATOM 935 N N . ASN A 1 121 ? 10.608 -4.036 -1.983 1.00 87.00 121 ASN A N 1
ATOM 936 C CA . ASN A 1 121 ? 9.842 -5.280 -2.116 1.00 87.00 121 ASN A CA 1
ATOM 937 C C . ASN A 1 121 ? 8.927 -5.320 -3.350 1.00 87.00 121 ASN A C 1
ATOM 939 O O . ASN A 1 121 ? 7.894 -5.988 -3.339 1.00 87.00 121 ASN A O 1
ATOM 943 N N . ILE A 1 122 ? 9.300 -4.602 -4.409 1.00 88.75 122 ILE A N 1
ATOM 944 C CA . ILE A 1 122 ? 8.628 -4.641 -5.707 1.00 88.75 122 ILE A CA 1
ATOM 945 C C . ILE A 1 122 ? 9.535 -5.422 -6.651 1.00 88.75 122 ILE A C 1
ATOM 947 O O . ILE A 1 122 ? 10.564 -4.921 -7.099 1.00 88.75 122 ILE A O 1
ATOM 951 N N . THR A 1 123 ? 9.173 -6.671 -6.921 1.00 88.12 123 THR A N 1
ATOM 952 C CA . THR A 1 123 ? 9.958 -7.583 -7.757 1.00 88.12 123 THR A CA 1
ATOM 953 C C . THR A 1 123 ? 9.226 -7.887 -9.052 1.00 88.12 123 THR A C 1
ATOM 955 O O . THR A 1 123 ? 8.004 -8.042 -9.063 1.00 88.12 123 THR A O 1
ATOM 958 N N . LYS A 1 124 ? 9.980 -8.020 -10.145 1.00 87.56 124 LYS A N 1
ATOM 959 C CA . LYS A 1 124 ? 9.427 -8.433 -11.435 1.00 87.56 124 LYS A CA 1
ATOM 960 C C . LYS A 1 124 ? 8.925 -9.876 -11.353 1.00 87.56 124 LYS A C 1
ATOM 962 O O . LYS A 1 124 ? 9.612 -10.743 -10.818 1.00 87.56 124 LYS A O 1
ATOM 967 N N . ILE A 1 125 ? 7.742 -10.126 -11.904 1.00 86.94 125 ILE A N 1
ATOM 968 C CA . ILE A 1 125 ? 7.182 -11.472 -12.043 1.00 86.94 125 ILE A CA 1
ATOM 969 C C . ILE A 1 125 ? 7.677 -12.048 -13.373 1.00 86.94 125 ILE A C 1
ATOM 971 O O . ILE A 1 125 ? 7.570 -11.400 -14.417 1.00 86.94 125 ILE A O 1
ATOM 975 N N . ALA A 1 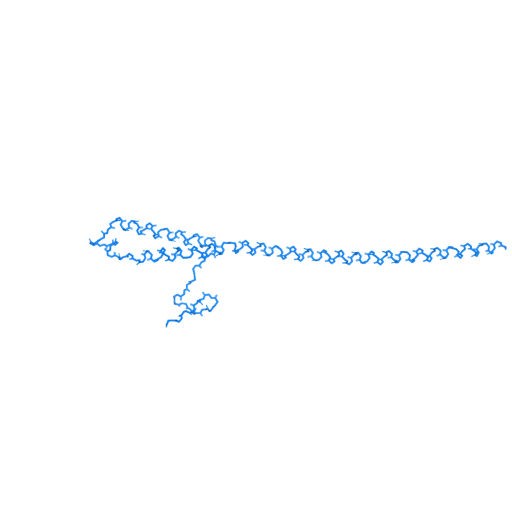126 ? 8.268 -13.241 -13.333 1.00 79.62 126 ALA A N 1
ATOM 976 C CA . ALA A 1 126 ? 8.688 -13.948 -14.536 1.00 79.62 126 ALA A CA 1
ATOM 977 C C . ALA A 1 126 ? 7.460 -14.582 -15.202 1.00 79.62 126 ALA A C 1
ATOM 979 O O . ALA A 1 126 ? 6.805 -15.422 -14.601 1.00 79.62 126 ALA A O 1
ATOM 980 N N . ALA A 1 127 ? 7.156 -14.169 -16.433 1.00 78.19 127 ALA A N 1
ATOM 981 C CA . ALA A 1 127 ? 6.022 -14.699 -17.193 1.00 78.19 127 ALA A CA 1
ATOM 982 C C . ALA A 1 127 ? 6.454 -15.632 -18.338 1.00 78.19 127 ALA A C 1
ATOM 984 O O . ALA A 1 127 ? 5.724 -16.542 -18.720 1.00 78.19 127 ALA A O 1
ATOM 985 N N . LEU A 1 128 ? 7.644 -15.416 -18.910 1.00 78.94 128 LEU A N 1
ATOM 986 C CA . LEU A 1 128 ? 8.100 -16.179 -20.070 1.00 78.94 128 LEU A CA 1
ATOM 987 C C . LEU A 1 128 ? 8.564 -17.579 -19.636 1.00 78.94 128 LEU A C 1
ATOM 989 O O . LEU A 1 128 ? 9.564 -17.705 -18.936 1.00 78.94 128 LEU A O 1
ATOM 993 N N . GLY A 1 129 ? 7.855 -18.620 -20.077 1.00 78.06 129 GLY A N 1
ATOM 994 C CA . GLY A 1 129 ? 8.196 -20.019 -19.783 1.00 78.06 129 GLY A CA 1
ATOM 995 C C . GLY A 1 129 ? 7.630 -20.575 -18.470 1.00 78.06 129 GLY A C 1
ATOM 996 O O . GLY A 1 129 ? 7.798 -21.765 -18.216 1.00 78.06 129 GLY A O 1
ATOM 997 N N . GLU A 1 130 ? 6.926 -19.761 -17.679 1.00 83.75 130 GLU A N 1
ATOM 998 C CA . GLU A 1 130 ? 6.264 -20.189 -16.440 1.00 83.75 130 GLU A CA 1
ATOM 999 C C . GLU A 1 130 ? 4.796 -20.595 -16.686 1.00 83.75 130 GLU A C 1
ATOM 1001 O O . GLU A 1 130 ? 4.148 -20.061 -17.595 1.00 83.75 130 GLU A O 1
ATOM 1006 N N . PRO A 1 131 ? 4.227 -21.522 -15.888 1.00 85.31 131 PRO A N 1
ATOM 1007 C CA . PRO A 1 131 ? 2.798 -21.816 -15.926 1.00 85.31 131 PRO A CA 1
ATOM 1008 C C . PRO A 1 131 ? 1.956 -20.557 -15.681 1.00 85.31 131 PRO A C 1
ATOM 1010 O O . PRO A 1 131 ? 2.250 -19.750 -14.799 1.00 85.31 131 PRO A O 1
ATOM 1013 N N . PHE A 1 132 ? 0.879 -20.391 -16.448 1.00 84.94 132 PHE A N 1
ATOM 1014 C CA . PHE A 1 132 ? -0.022 -19.252 -16.281 1.00 84.94 132 PHE A CA 1
ATOM 1015 C C . PHE A 1 132 ? -0.757 -19.310 -14.929 1.00 84.94 132 PHE A C 1
ATOM 1017 O O . PHE A 1 132 ? -1.458 -20.284 -14.655 1.00 84.94 132 PHE A O 1
ATOM 1024 N N . ASP A 1 133 ? -0.643 -18.253 -14.117 1.00 85.00 133 ASP A N 1
ATOM 1025 C CA . ASP A 1 133 ? -1.376 -18.078 -12.860 1.00 85.00 133 ASP A CA 1
ATOM 1026 C C . ASP A 1 133 ? -2.261 -16.816 -12.944 1.00 85.00 133 ASP A C 1
ATOM 1028 O O . ASP A 1 133 ? -1.727 -15.705 -12.961 1.00 85.00 133 ASP A O 1
ATOM 1032 N N . PRO A 1 134 ? -3.604 -16.947 -12.952 1.00 86.75 134 PRO A N 1
ATOM 1033 C CA . PRO A 1 134 ? -4.535 -15.815 -13.025 1.00 86.75 134 PRO A CA 1
ATOM 1034 C C . PRO A 1 134 ? -4.400 -14.780 -11.897 1.00 86.75 134 PRO A C 1
ATOM 1036 O O . PRO A 1 134 ? -4.919 -13.675 -12.023 1.00 86.75 134 PRO A O 1
ATOM 1039 N N . ASN A 1 135 ? -3.758 -15.124 -10.775 1.00 85.56 135 ASN A N 1
ATOM 1040 C CA . ASN A 1 135 ? -3.560 -14.188 -9.665 1.00 85.56 135 ASN A CA 1
ATOM 1041 C C . ASN A 1 135 ? -2.444 -13.169 -9.936 1.00 85.56 135 ASN A C 1
ATOM 1043 O O . ASN A 1 135 ? -2.399 -12.129 -9.278 1.00 85.56 135 ASN A O 1
ATOM 1047 N N . VAL A 1 136 ? -1.526 -13.479 -10.857 1.00 83.88 136 VAL A N 1
ATOM 1048 C CA . VAL A 1 136 ? -0.305 -12.693 -11.106 1.00 83.88 136 VAL A CA 1
ATOM 1049 C C . VAL A 1 136 ? -0.023 -12.443 -12.589 1.00 83.88 136 VAL A C 1
ATOM 1051 O O . VAL A 1 136 ? 0.777 -11.565 -12.905 1.00 83.88 136 VAL A O 1
ATOM 1054 N N . HIS A 1 137 ? -0.674 -13.173 -13.495 1.00 85.69 137 HIS A N 1
ATOM 1055 C CA . HIS A 1 137 ? -0.544 -13.028 -14.940 1.00 85.69 137 HIS A CA 1
ATOM 1056 C C . HIS A 1 137 ? -1.860 -12.542 -15.555 1.00 85.69 137 HIS A C 1
ATOM 1058 O O . HIS A 1 137 ? -2.929 -13.097 -15.300 1.00 85.69 137 HIS A O 1
ATOM 1064 N N . GLU A 1 138 ? -1.770 -11.529 -16.417 1.00 81.50 138 GLU A N 1
ATOM 1065 C CA . GLU A 1 138 ? -2.886 -11.062 -17.240 1.00 81.50 138 GLU A CA 1
ATOM 1066 C C . GLU A 1 138 ? -2.798 -11.717 -18.626 1.00 81.50 138 GLU A C 1
ATOM 1068 O O . GLU A 1 138 ? -1.818 -11.547 -19.351 1.00 81.50 138 GLU A O 1
ATOM 1073 N N . GLY A 1 139 ? -3.802 -12.526 -18.974 1.00 75.25 139 GLY A N 1
ATOM 1074 C CA . GLY A 1 139 ? -3.891 -13.179 -20.278 1.00 75.25 139 GLY A CA 1
ATOM 1075 C C . GLY A 1 139 ? -4.514 -12.238 -21.300 1.00 75.25 139 GLY A C 1
ATOM 1076 O O . GLY A 1 139 ? -5.727 -12.039 -21.290 1.00 75.25 139 GLY A O 1
ATOM 1077 N N . MET A 1 140 ? -3.697 -11.673 -22.184 1.00 75.31 140 MET A N 1
ATOM 1078 C CA . MET A 1 140 ? -4.177 -10.883 -23.317 1.00 75.31 140 MET A CA 1
ATOM 1079 C C . MET A 1 140 ? -4.426 -11.820 -24.504 1.00 75.31 140 MET A C 1
ATOM 1081 O O . MET A 1 140 ? -3.532 -12.567 -24.899 1.00 75.31 140 MET A O 1
ATOM 1085 N N . PHE A 1 141 ? -5.641 -11.807 -25.052 1.00 62.34 141 PHE A N 1
ATOM 1086 C CA . PHE A 1 141 ? -5.950 -12.459 -26.325 1.00 62.34 141 PHE A CA 1
ATOM 1087 C C . PHE A 1 141 ? -5.761 -11.428 -27.445 1.00 62.34 141 PHE A C 1
ATOM 1089 O O . PHE A 1 141 ? -6.466 -10.419 -27.451 1.00 62.34 141 PHE A O 1
ATOM 1096 N N . GLU A 1 142 ? -4.829 -11.682 -28.365 1.00 49.66 142 GLU A N 1
ATOM 1097 C CA . GLU A 1 142 ? -4.792 -11.059 -29.700 1.00 49.66 142 GLU A CA 1
ATOM 1098 C C . GLU A 1 142 ? -5.328 -12.035 -30.751 1.00 49.66 142 GLU A C 1
ATOM 1100 O O . GLU A 1 142 ? -5.020 -13.248 -30.648 1.00 49.66 142 GLU A O 1
#

Radius of gyration: 40.0 Å; chains: 1; bounding box: 79×30×117 Å

InterPro domains:
  IPR000740 GrpE nucleotide exchange factor [PF01025] (9-141)
  IPR000740 GrpE nucleotide exchange factor [PR00773] (39-55)
  IPR000740 GrpE nucleotide exchange factor [PR00773] (67-82)
  IPR000740 GrpE nucleotide exchange factor [PR00773] (129-142)
  IPR000740 GrpE nucleotide exchange factor [PTHR21237] (5-141)
  IPR000740 GrpE nucleotide exchange factor [cd00446] (33-142)
  IPR013805 GrpE nucleotide exchange factor, coiled-coil [G3DSA:3.90.20.20] (6-119)
  IPR013805 GrpE nucleotide exchange factor, coiled-coil [SSF58014] (16-119)

pLDDT: mean 90.03, std 8.84, range [49.66, 98.0]

Foldseek 3Di:
DVVVVVVVVVVVVVVVVVVVVVVVVVVVVVVVVVVVVVVVVVVVVVVVVVVVVVVVVVCVLCVCVVVVVVCVVVLVVLVVVLVVDDVCCLDDDNDDPVVVVVSVVSVVVSVVSQVVCVVSVNHDDDDPPDDDDPVRDDDDDD